Protein AF-A0A392T5G1-F1 (afdb_monomer_lite)

Organism: NCBI:txid97028

pLDDT: mean 94.01, std 6.36, range [64.06, 98.31]

Radius of gyration: 16.05 Å; chains: 1; bounding box: 35×26×36 Å

InterPro domains:
  IPR006380 Sucrose phosphatase-like domain [PF05116] (2-53)
  IPR023214 HAD superfamily [G3DSA:3.40.50.1000] (1-34)
  IPR051518 Plant Sucrose Phosphatase [PTHR46521] (1-53)

Secondary structure (DSSP, 8-state):
----SEEEEGGGTEEEETTTTEE-HHHHHHHHTT--HHHHHHHHTT-TTPPP-

Foldseek 3Di:
DDWDQWDADPVRQWIAGDPVRHTDVVSPVVVPVPDDVVVVVVVQVVPPVDDDD

Structure (mmCIF, N/CA/C/O backbone):
data_AF-A0A392T5G1-F1
#
_entry.id   AF-A0A392T5G1-F1
#
loop_
_atom_site.group_PDB
_atom_site.id
_atom_site.type_symbol
_atom_site.label_atom_id
_atom_site.label_alt_id
_atom_site.label_comp_id
_atom_site.label_asym_id
_atom_site.label_entity_id
_atom_site.label_seq_id
_atom_site.pdbx_PDB_ins_code
_atom_site.Cartn_x
_atom_site.Cartn_y
_atom_site.Cartn_z
_atom_site.occupancy
_atom_site.B_iso_or_equiv
_atom_site.auth_seq_id
_atom_site.auth_comp_id
_atom_site.auth_asym_id
_atom_site.auth_atom_id
_atom_site.pdbx_PDB_model_num
ATOM 1 N N . MET A 1 1 ? 21.878 18.603 -11.613 1.00 74.00 1 MET A N 1
ATOM 2 C CA . MET A 1 1 ? 20.802 17.871 -10.913 1.00 74.00 1 MET A CA 1
ATOM 3 C C . MET A 1 1 ? 21.023 16.393 -11.142 1.00 74.00 1 MET A C 1
ATOM 5 O O . MET A 1 1 ? 21.130 15.997 -12.295 1.00 74.00 1 MET A O 1
ATOM 9 N N . ILE A 1 2 ? 21.135 15.610 -10.074 1.00 83.50 2 ILE A N 1
ATOM 10 C CA . ILE A 1 2 ? 21.158 14.148 -10.169 1.00 83.50 2 ILE A CA 1
ATOM 11 C C . ILE A 1 2 ? 19.693 13.715 -10.222 1.00 83.50 2 ILE A C 1
ATOM 13 O O . ILE A 1 2 ? 18.941 14.015 -9.300 1.00 83.50 2 ILE A O 1
ATOM 17 N N . THR A 1 3 ? 19.267 13.117 -11.334 1.00 83.19 3 THR A N 1
ATOM 18 C CA . THR A 1 3 ? 17.952 12.464 -11.416 1.00 83.19 3 THR A CA 1
ATOM 19 C C . THR A 1 3 ? 18.161 11.012 -11.011 1.00 83.19 3 THR A C 1
ATOM 21 O O . THR A 1 3 ? 19.022 10.375 -11.616 1.00 83.19 3 THR A O 1
ATOM 24 N N . PRO A 1 4 ? 17.461 10.505 -9.987 1.00 92.12 4 PRO A N 1
ATOM 25 C CA . PRO A 1 4 ? 17.614 9.117 -9.590 1.00 92.12 4 PRO A CA 1
ATOM 26 C C . PRO A 1 4 ? 17.026 8.186 -10.657 1.00 92.12 4 PRO A C 1
ATOM 28 O O . PRO A 1 4 ? 16.022 8.506 -11.294 1.00 92.12 4 PRO A O 1
ATOM 31 N N . ASP A 1 5 ? 17.638 7.015 -10.823 1.00 95.19 5 ASP A N 1
ATOM 32 C CA . ASP A 1 5 ? 17.097 5.957 -11.682 1.00 95.19 5 ASP A CA 1
ATOM 33 C C . ASP A 1 5 ? 15.873 5.277 -11.053 1.00 95.19 5 ASP A C 1
ATOM 35 O O . ASP A 1 5 ? 15.024 4.747 -11.768 1.00 95.19 5 ASP A O 1
ATOM 39 N N . ILE A 1 6 ? 15.767 5.316 -9.720 1.00 96.62 6 ILE A N 1
ATOM 40 C CA . ILE A 1 6 ? 14.656 4.765 -8.941 1.00 96.62 6 ILE A CA 1
ATOM 41 C C . ILE A 1 6 ? 14.266 5.778 -7.868 1.00 96.62 6 ILE A C 1
ATOM 43 O O . ILE A 1 6 ? 15.114 6.224 -7.094 1.00 96.62 6 ILE A O 1
ATOM 47 N N . THR A 1 7 ? 12.980 6.101 -7.791 1.00 96.38 7 THR A N 1
ATOM 48 C CA . THR A 1 7 ? 12.416 6.941 -6.733 1.00 96.38 7 THR A CA 1
ATOM 49 C C . THR A 1 7 ? 11.449 6.117 -5.896 1.00 96.38 7 THR A C 1
ATOM 51 O O . THR A 1 7 ? 10.549 5.489 -6.445 1.00 96.38 7 THR A O 1
ATOM 54 N N . ILE A 1 8 ? 11.636 6.128 -4.573 1.00 97.25 8 ILE A N 1
ATOM 55 C CA . ILE A 1 8 ? 10.746 5.471 -3.608 1.00 97.25 8 ILE A CA 1
ATOM 56 C C . ILE A 1 8 ? 10.149 6.552 -2.707 1.00 97.25 8 ILE A C 1
ATOM 58 O O . ILE A 1 8 ? 10.883 7.289 -2.047 1.00 97.25 8 ILE A O 1
ATOM 62 N N . MET A 1 9 ? 8.824 6.667 -2.706 1.00 95.00 9 MET A N 1
ATOM 63 C CA . MET A 1 9 ? 8.065 7.725 -2.030 1.00 95.00 9 MET A CA 1
ATOM 64 C C . MET A 1 9 ? 6.922 7.137 -1.199 1.00 95.00 9 MET A C 1
ATOM 66 O O . MET A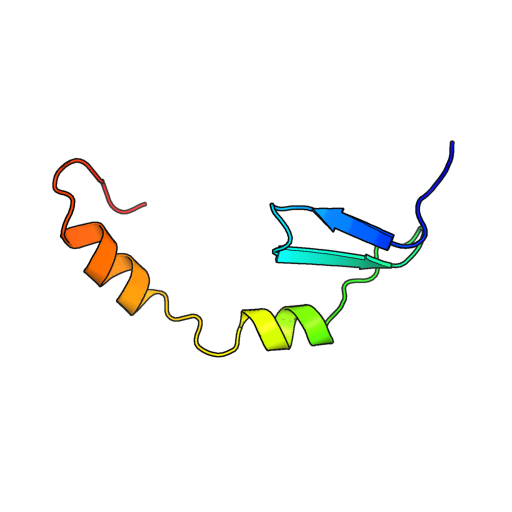 1 9 ? 6.782 5.919 -1.107 1.00 95.00 9 MET A O 1
ATOM 70 N N . SER A 1 10 ? 6.141 7.999 -0.539 1.00 95.88 10 SER A N 1
ATOM 71 C CA . SER A 1 10 ? 4.925 7.603 0.18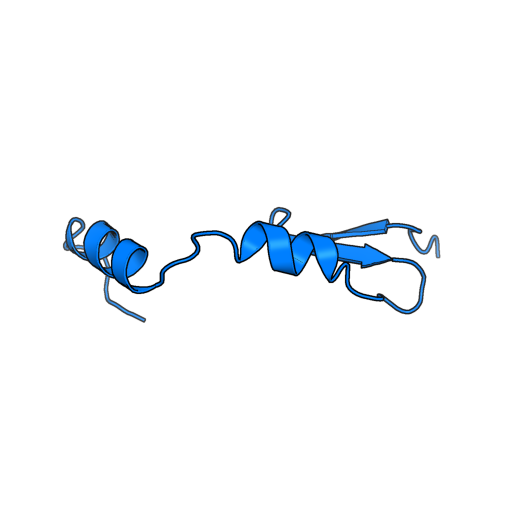8 1.00 95.88 10 SER A CA 1
ATOM 72 C C . SER A 1 10 ? 5.160 6.469 1.194 1.00 95.88 10 SER A C 1
ATOM 74 O O . SER A 1 10 ? 4.366 5.550 1.339 1.00 95.88 10 SER A O 1
ATOM 76 N N . VAL A 1 11 ? 6.299 6.522 1.897 1.00 96.38 11 VAL A N 1
ATOM 77 C CA . VAL A 1 11 ? 6.711 5.487 2.866 1.00 96.38 11 VAL A CA 1
ATOM 78 C C . VAL A 1 11 ? 6.855 4.093 2.218 1.00 96.38 11 VAL A C 1
ATOM 80 O O . VAL A 1 11 ? 6.659 3.064 2.854 1.00 96.38 11 VAL A O 1
ATOM 83 N N . GLY A 1 12 ? 7.226 4.045 0.937 1.00 96.88 12 GLY A N 1
ATOM 84 C CA . GLY A 1 12 ? 7.477 2.811 0.193 1.00 96.88 12 GLY A CA 1
ATOM 85 C C . GLY A 1 12 ? 6.296 2.290 -0.627 1.00 96.88 12 GLY A C 1
ATOM 86 O O . GLY A 1 12 ? 6.441 1.259 -1.281 1.00 96.88 12 GLY A O 1
ATOM 87 N N . THR A 1 13 ? 5.145 2.968 -0.639 1.00 96.88 13 THR A N 1
ATOM 88 C CA . THR A 1 13 ? 3.988 2.534 -1.445 1.00 96.88 13 THR A CA 1
ATOM 89 C C . THR A 1 13 ? 4.076 2.947 -2.914 1.00 96.88 13 THR A C 1
ATOM 91 O O . THR A 1 13 ? 3.326 2.442 -3.743 1.00 96.88 13 THR A O 1
ATOM 94 N N . GLU A 1 14 ? 5.008 3.833 -3.258 1.00 97.75 14 GLU A N 1
ATOM 95 C CA . GLU A 1 14 ? 5.214 4.308 -4.623 1.00 97.75 14 GLU A CA 1
ATOM 96 C C . GLU A 1 14 ? 6.664 4.086 -5.040 1.00 97.75 14 GLU A C 1
ATOM 98 O O . GLU A 1 14 ? 7.590 4.561 -4.377 1.00 97.75 14 GLU A O 1
ATOM 103 N N . ILE A 1 15 ? 6.844 3.373 -6.153 1.00 98.25 15 ILE A N 1
ATOM 104 C CA . ILE A 1 15 ? 8.132 3.168 -6.814 1.00 98.25 15 ILE A CA 1
ATOM 105 C C . ILE A 1 15 ? 7.988 3.641 -8.258 1.00 98.25 15 ILE A C 1
ATOM 107 O O . ILE A 1 15 ? 7.059 3.230 -8.958 1.00 98.25 15 ILE A O 1
ATOM 111 N N . THR A 1 16 ? 8.897 4.508 -8.702 1.00 97.50 16 THR A N 1
ATOM 112 C CA . THR A 1 16 ? 8.955 4.973 -10.091 1.00 97.50 16 THR A CA 1
ATOM 113 C C . THR A 1 16 ? 10.368 4.897 -10.661 1.00 97.50 16 THR A C 1
ATOM 115 O O . THR A 1 16 ? 11.362 5.003 -9.936 1.00 97.50 16 THR A O 1
ATOM 118 N N . TYR A 1 17 ? 10.452 4.730 -11.981 1.00 97.31 17 TYR A N 1
ATOM 119 C CA . TYR A 1 17 ? 11.698 4.520 -12.708 1.00 97.31 17 TYR A CA 1
ATOM 120 C C . TYR A 1 17 ? 12.030 5.659 -13.668 1.00 97.31 17 TYR A C 1
ATOM 122 O O . TYR A 1 17 ? 11.209 6.100 -14.483 1.00 97.31 17 TYR A O 1
ATOM 130 N N . GLY A 1 18 ? 13.295 6.071 -13.608 1.00 94.94 18 GLY A N 1
ATOM 131 C CA . GLY A 1 18 ? 13.920 7.032 -14.501 1.00 94.94 18 GLY A CA 1
ATOM 132 C C . GLY A 1 18 ? 13.319 8.437 -14.447 1.00 94.94 18 GLY A C 1
ATOM 133 O O . GLY A 1 18 ? 12.415 8.762 -13.680 1.00 94.94 18 GLY A O 1
ATOM 134 N N . LYS A 1 19 ? 13.816 9.298 -15.338 1.00 93.31 19 LYS A N 1
ATOM 135 C CA . LYS A 1 19 ? 13.418 10.714 -15.416 1.00 93.31 19 LYS A CA 1
ATOM 136 C C . LYS A 1 19 ? 11.927 10.925 -15.695 1.00 93.31 19 LYS A C 1
ATOM 138 O O . LYS A 1 19 ? 11.373 11.952 -15.315 1.00 93.31 19 LYS A O 1
ATOM 143 N N . SER A 1 20 ? 11.302 9.976 -16.384 1.00 94.69 20 SER A N 1
ATOM 144 C CA . SER A 1 20 ? 9.889 10.039 -16.757 1.00 94.69 20 SER A CA 1
ATOM 145 C C . SER A 1 20 ? 8.949 9.631 -15.620 1.00 94.69 20 SER A C 1
ATOM 147 O O . SER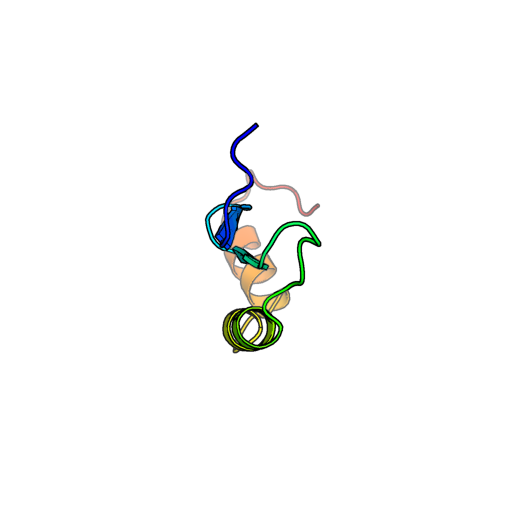 A 1 20 ? 7.741 9.712 -15.812 1.00 94.69 20 SER A O 1
ATOM 149 N N . MET A 1 21 ? 9.482 9.198 -14.467 1.00 94.19 21 MET A N 1
ATOM 150 C CA . MET A 1 21 ? 8.705 8.754 -13.306 1.00 94.19 21 MET A CA 1
ATOM 151 C C . MET A 1 21 ? 7.701 7.649 -13.668 1.00 94.19 21 MET A C 1
ATOM 153 O O . MET A 1 21 ? 6.542 7.701 -13.265 1.00 94.19 21 MET A O 1
ATOM 157 N N . VAL A 1 22 ? 8.139 6.654 -14.449 1.00 97.25 22 VAL A N 1
ATOM 158 C CA . VAL A 1 22 ? 7.271 5.540 -14.865 1.00 97.25 22 VAL A CA 1
ATOM 159 C C . VAL A 1 22 ? 6.936 4.685 -13.639 1.00 97.25 22 VAL A C 1
ATOM 161 O O . VAL A 1 22 ? 7.879 4.209 -13.006 1.00 97.25 22 VAL A O 1
ATOM 164 N N . PRO A 1 23 ? 5.656 4.484 -13.282 1.00 97.75 23 PRO A N 1
ATOM 165 C CA . PRO A 1 23 ? 5.281 3.671 -12.127 1.00 97.75 23 PRO A CA 1
ATOM 166 C C . PRO A 1 23 ? 5.689 2.202 -12.267 1.00 97.75 23 PRO A C 1
ATOM 168 O O . PRO A 1 23 ? 5.682 1.645 -13.364 1.00 97.75 23 PRO A O 1
ATOM 171 N N . ASP A 1 24 ? 6.002 1.565 -11.140 1.00 98.31 24 ASP A N 1
ATOM 172 C CA . ASP A 1 24 ? 6.109 0.110 -11.055 1.00 98.31 24 ASP A CA 1
ATOM 173 C C . ASP A 1 24 ? 4.715 -0.525 -10.907 1.00 98.31 24 ASP A C 1
ATOM 175 O O . ASP A 1 24 ? 4.193 -0.687 -9.800 1.00 98.31 24 ASP A O 1
ATOM 179 N N . ASP A 1 25 ? 4.105 -0.909 -12.028 1.00 98.19 25 ASP A N 1
ATOM 180 C CA . ASP A 1 25 ? 2.797 -1.576 -12.028 1.00 98.19 25 ASP A CA 1
ATOM 181 C C . ASP A 1 25 ? 2.815 -2.927 -11.287 1.00 98.19 25 ASP A C 1
ATOM 183 O O . ASP A 1 25 ? 1.804 -3.331 -10.706 1.00 98.19 25 ASP A O 1
ATOM 187 N N . GLY A 1 26 ? 3.955 -3.627 -11.267 1.00 98.25 26 GLY A N 1
ATOM 188 C CA . GLY A 1 26 ? 4.115 -4.881 -10.531 1.00 98.25 26 GLY A CA 1
ATOM 189 C C . GLY A 1 26 ? 4.070 -4.650 -9.023 1.00 98.25 26 GLY A C 1
ATOM 190 O O . GLY A 1 26 ? 3.378 -5.371 -8.301 1.00 98.25 26 GLY A O 1
ATOM 191 N N . TRP A 1 27 ? 4.735 -3.600 -8.543 1.00 97.75 27 TRP A N 1
ATOM 192 C CA . TRP A 1 27 ? 4.673 -3.187 -7.144 1.00 97.75 27 TRP A CA 1
ATOM 193 C C . TRP A 1 27 ? 3.267 -2.744 -6.737 1.00 97.75 27 TRP A C 1
ATOM 195 O O . TRP A 1 27 ? 2.767 -3.177 -5.698 1.00 97.75 27 TRP A O 1
ATOM 205 N N . VAL A 1 28 ? 2.578 -1.972 -7.585 1.00 97.62 28 VAL A N 1
ATOM 206 C CA . VAL A 1 28 ? 1.171 -1.594 -7.366 1.00 97.62 28 VAL A CA 1
ATOM 207 C C . VAL A 1 28 ? 0.288 -2.836 -7.229 1.00 97.62 28 VAL A C 1
ATOM 209 O O . VAL A 1 28 ? -0.536 -2.916 -6.317 1.00 97.62 28 VAL A O 1
ATOM 212 N N . GLN A 1 29 ? 0.466 -3.836 -8.095 1.00 98.06 29 GLN A N 1
ATOM 213 C CA . GLN A 1 29 ? -0.267 -5.097 -7.992 1.00 98.06 29 GLN A CA 1
ATOM 214 C C . GLN A 1 29 ? 0.027 -5.825 -6.680 1.00 98.06 29 GLN A C 1
ATOM 216 O O . GLN A 1 29 ? -0.916 -6.300 -6.055 1.00 98.06 29 GLN A O 1
ATOM 221 N N . VAL A 1 30 ? 1.291 -5.892 -6.245 1.00 97.62 30 VAL A N 1
ATOM 222 C CA . VAL A 1 30 ? 1.691 -6.515 -4.970 1.00 97.62 30 VAL A CA 1
ATOM 223 C C . VAL A 1 30 ? 1.052 -5.808 -3.778 1.00 97.62 30 VAL A C 1
ATOM 225 O O . VAL A 1 30 ? 0.468 -6.479 -2.933 1.00 97.62 30 VAL A O 1
ATOM 228 N N . LEU A 1 31 ? 1.099 -4.476 -3.717 1.00 96.00 31 LEU A N 1
ATOM 229 C CA . LEU A 1 31 ? 0.484 -3.705 -2.629 1.00 96.00 31 LEU A CA 1
ATOM 230 C C . LEU A 1 31 ? -1.035 -3.878 -2.574 1.00 96.00 31 LEU A C 1
ATOM 232 O O . LEU A 1 31 ? -1.618 -3.922 -1.494 1.00 96.00 31 LEU A O 1
ATOM 236 N N . ASN A 1 32 ? -1.672 -4.013 -3.735 1.00 96.06 32 ASN A N 1
ATOM 237 C CA . ASN A 1 32 ? -3.108 -4.249 -3.821 1.00 96.06 32 ASN A CA 1
ATOM 238 C C . ASN A 1 32 ? -3.506 -5.682 -3.432 1.00 96.06 32 ASN A C 1
ATOM 240 O O . ASN A 1 32 ? -4.691 -5.948 -3.219 1.00 96.06 32 ASN A O 1
ATOM 244 N N . GLN A 1 33 ? -2.559 -6.619 -3.299 1.00 97.06 33 GLN A N 1
ATOM 245 C CA . GLN A 1 33 ? -2.878 -7.953 -2.800 1.00 97.06 33 GLN A CA 1
ATOM 246 C C . GLN A 1 33 ? -3.325 -7.858 -1.341 1.00 97.06 33 GLN A C 1
ATOM 248 O O . GLN A 1 33 ? -2.542 -7.536 -0.453 1.00 97.06 33 GLN A O 1
ATOM 253 N N . LYS A 1 34 ? -4.590 -8.219 -1.096 1.00 94.12 34 LYS A N 1
ATOM 254 C CA . LYS A 1 34 ? -5.233 -8.218 0.231 1.00 94.12 34 LYS A CA 1
ATOM 255 C C . LYS A 1 34 ? -5.437 -6.834 0.854 1.00 94.12 34 LYS A C 1
ATOM 257 O O . LYS A 1 34 ? -5.802 -6.762 2.025 1.00 94.12 34 LYS A O 1
ATOM 262 N N . TRP A 1 35 ? -5.251 -5.753 0.099 1.00 95.56 35 TRP A N 1
ATOM 263 C CA . TRP A 1 35 ? -5.724 -4.447 0.541 1.00 95.56 35 TRP A CA 1
ATOM 264 C C . TRP A 1 35 ? -7.257 -4.444 0.570 1.00 95.56 35 TRP A C 1
ATOM 266 O O . TRP A 1 35 ? -7.901 -4.676 -0.453 1.00 95.56 35 TRP A O 1
ATOM 276 N N . ASP A 1 36 ? -7.839 -4.184 1.739 1.00 95.94 36 ASP A N 1
ATOM 277 C CA . ASP A 1 36 ? -9.287 -4.087 1.921 1.00 95.94 36 ASP A CA 1
ATOM 278 C C . ASP A 1 36 ? -9.624 -2.902 2.832 1.00 95.94 36 ASP A C 1
ATOM 280 O O . ASP A 1 36 ? -9.287 -2.876 4.018 1.00 95.94 36 ASP A O 1
ATOM 284 N N . LYS A 1 37 ? -10.328 -1.915 2.269 1.00 93.88 37 LYS A N 1
ATOM 285 C CA . LYS A 1 37 ? -10.775 -0.721 2.994 1.00 93.88 37 LYS A CA 1
ATOM 286 C C . LYS A 1 37 ? -11.685 -1.073 4.175 1.00 93.88 37 LYS A C 1
ATOM 288 O O . LYS A 1 37 ? -11.642 -0.381 5.189 1.00 93.88 37 LYS A O 1
ATOM 293 N N . ASN A 1 38 ? -12.505 -2.117 4.063 1.00 95.38 38 ASN A N 1
ATOM 294 C CA . ASN A 1 38 ? -13.451 -2.487 5.114 1.00 95.38 38 ASN A CA 1
ATOM 295 C C . ASN A 1 38 ? -12.723 -2.966 6.370 1.00 95.38 38 ASN A C 1
ATOM 297 O O . ASN A 1 38 ? -13.103 -2.567 7.466 1.00 95.38 38 ASN A O 1
ATOM 301 N N . ILE A 1 39 ? -11.634 -3.727 6.208 1.00 95.81 39 ILE A N 1
ATOM 302 C CA . ILE A 1 39 ? -10.781 -4.156 7.326 1.00 95.81 39 ILE A CA 1
ATOM 303 C C . ILE A 1 39 ? -10.177 -2.936 8.030 1.00 95.81 39 ILE A C 1
ATOM 305 O O . ILE A 1 39 ? -10.180 -2.860 9.255 1.00 95.81 39 ILE A O 1
ATOM 309 N N . VAL A 1 40 ? -9.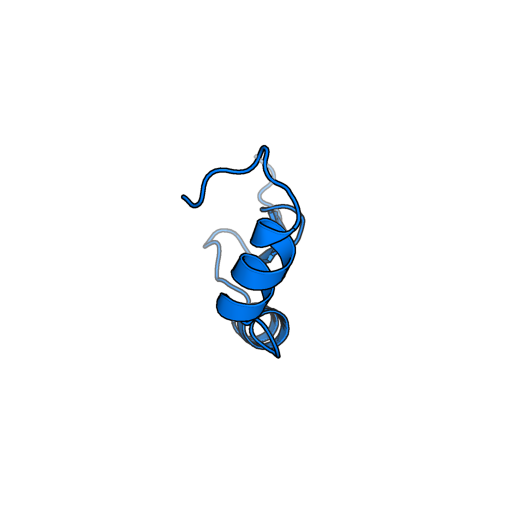706 -1.944 7.269 1.00 94.38 40 VAL A N 1
ATOM 310 C CA . VAL A 1 40 ? -9.154 -0.705 7.842 1.00 94.38 40 VAL A CA 1
ATOM 311 C C . VAL A 1 40 ? -10.209 0.059 8.644 1.00 94.38 40 VAL A C 1
ATOM 313 O O . VAL A 1 40 ? -9.913 0.534 9.737 1.00 94.38 40 VAL A O 1
ATOM 316 N N . ILE A 1 41 ? -11.440 0.160 8.132 1.00 94.25 41 ILE A N 1
ATOM 317 C CA . ILE A 1 41 ? -12.555 0.803 8.845 1.00 94.25 41 ILE A CA 1
ATOM 318 C C . ILE A 1 41 ? -12.899 0.034 10.125 1.00 94.25 41 ILE A C 1
ATOM 320 O O . ILE A 1 41 ? -13.081 0.654 11.172 1.00 94.25 41 ILE A O 1
ATOM 324 N N . GLU A 1 42 ? -12.978 -1.296 10.056 1.00 95.62 42 GLU A N 1
ATOM 325 C CA . GLU A 1 42 ? -13.273 -2.150 11.209 1.00 95.62 42 GLU A CA 1
ATOM 326 C C . GLU A 1 42 ? -12.226 -1.969 12.314 1.00 95.62 42 GLU A C 1
ATOM 328 O O . GLU A 1 42 ? -12.582 -1.717 13.465 1.00 95.62 42 GLU A O 1
ATOM 333 N N . GLU A 1 43 ? -10.936 -2.013 11.978 1.00 96.19 43 GLU A N 1
ATOM 334 C CA . GLU A 1 43 ? -9.860 -1.783 12.944 1.00 96.19 43 GLU A CA 1
ATOM 335 C C . GLU A 1 43 ? -9.867 -0.351 13.492 1.00 96.19 43 GLU A C 1
ATOM 337 O O . GLU A 1 43 ? -9.739 -0.158 14.700 1.00 96.19 43 GLU A O 1
ATOM 342 N N . ALA A 1 44 ? -10.081 0.657 12.640 1.00 95.62 44 ALA A N 1
ATOM 343 C CA . ALA A 1 44 ? -10.156 2.053 13.068 1.00 95.62 44 ALA A CA 1
ATOM 344 C C . ALA A 1 44 ? -11.342 2.312 14.012 1.00 95.62 44 ALA A C 1
ATOM 346 O O . ALA A 1 44 ? -11.218 3.109 14.938 1.00 95.62 44 ALA A O 1
ATOM 347 N N . SER A 1 45 ? -12.465 1.602 13.837 1.00 94.50 45 SER A N 1
ATOM 348 C CA . SER A 1 45 ? -13.651 1.735 14.697 1.00 94.50 45 SER A CA 1
ATOM 349 C C . SER A 1 45 ? -13.399 1.359 16.163 1.00 94.50 45 SER A C 1
ATOM 351 O O . SER A 1 45 ? -14.152 1.772 17.045 1.00 94.50 45 SER A O 1
ATOM 353 N N . LYS A 1 46 ? -12.319 0.614 16.442 1.00 96.56 46 LYS A N 1
ATOM 354 C CA . LYS A 1 46 ? -11.897 0.243 17.802 1.00 96.56 4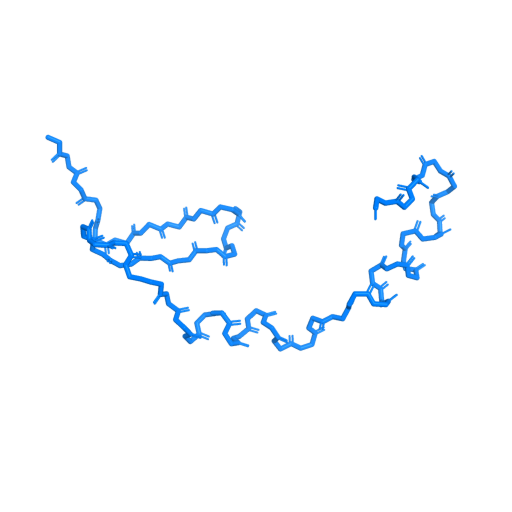6 LYS A CA 1
ATOM 355 C C . LYS A 1 46 ? -11.287 1.411 18.583 1.00 96.56 46 LYS A C 1
ATOM 357 O O . LYS A 1 46 ? -11.092 1.276 19.788 1.00 96.56 46 LYS A O 1
ATOM 362 N N . PHE A 1 47 ? -10.993 2.531 17.922 1.00 96.25 47 PHE A N 1
ATOM 363 C CA . PHE A 1 47 ? -10.393 3.729 18.507 1.00 96.25 47 PHE A CA 1
ATOM 364 C C . PHE A 1 47 ? -11.418 4.874 18.487 1.00 96.25 47 PHE A C 1
ATOM 366 O O . PHE A 1 47 ? -11.588 5.520 17.450 1.00 96.25 47 PHE A O 1
ATOM 373 N N . PRO A 1 48 ? -12.123 5.137 19.605 1.00 94.00 48 PRO A N 1
ATOM 374 C CA . PRO A 1 48 ? -13.202 6.128 19.660 1.00 94.00 48 PRO A CA 1
ATOM 375 C C . PRO A 1 48 ? -12.765 7.563 19.336 1.00 94.00 48 PRO A C 1
ATOM 377 O O . PRO A 1 48 ? -13.604 8.409 19.038 1.00 94.00 48 PRO A O 1
ATOM 380 N N . GLU A 1 49 ? -11.467 7.855 19.417 1.00 95.56 49 GLU A N 1
ATOM 381 C CA . GLU A 1 49 ? -10.885 9.162 19.116 1.00 95.56 49 GLU A CA 1
ATOM 382 C C . GLU A 1 49 ? -10.743 9.414 17.606 1.00 95.56 49 GLU A C 1
ATOM 384 O O . GLU A 1 49 ? -10.537 10.556 17.188 1.00 95.56 49 GLU A O 1
ATOM 389 N N . LEU A 1 50 ? -10.836 8.369 16.776 1.00 94.00 50 LEU A N 1
ATOM 390 C CA . LEU A 1 50 ? -10.731 8.484 15.326 1.00 94.00 50 LEU A CA 1
ATOM 391 C C . LEU A 1 50 ? -12.089 8.827 14.711 1.00 94.00 50 LEU A C 1
ATOM 393 O O . LEU A 1 50 ? -13.098 8.170 14.952 1.00 94.00 50 LEU A O 1
ATOM 397 N N . THR A 1 51 ? -12.103 9.850 13.856 1.00 85.31 51 THR A N 1
ATOM 398 C CA . THR A 1 51 ? -13.264 10.166 13.015 1.00 85.31 51 THR A CA 1
ATOM 399 C C . THR A 1 51 ? -13.020 9.595 11.618 1.00 85.31 51 THR A C 1
ATOM 401 O O . THR A 1 51 ? -11.962 9.881 11.048 1.00 85.31 51 THR A O 1
ATOM 404 N N . PRO A 1 52 ? -13.943 8.798 11.049 1.00 78.31 52 PRO A N 1
ATOM 405 C CA . PRO A 1 52 ? -13.826 8.353 9.663 1.00 78.31 52 PRO A CA 1
ATOM 406 C C . PRO A 1 52 ? -13.660 9.556 8.718 1.00 78.31 52 PRO A C 1
ATOM 408 O O . PRO A 1 52 ? -14.409 10.526 8.845 1.00 78.31 52 PRO A O 1
ATOM 411 N N . GLN A 1 53 ? -12.674 9.494 7.813 1.00 64.06 53 GLN A N 1
ATOM 412 C CA . GLN A 1 53 ? -12.459 10.490 6.749 1.00 64.06 53 GLN A CA 1
ATOM 413 C C . GLN A 1 53 ? -13.265 10.168 5.491 1.00 64.06 53 GLN A C 1
ATOM 415 O O . GLN A 1 53 ? -13.376 8.966 5.143 1.00 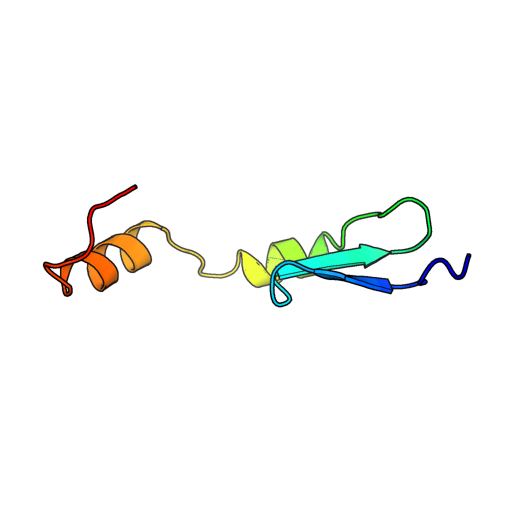64.06 53 GLN A O 1
#

Sequence (53 aa):
MITPDITIMSVGTEITYGKSMVPDDGWVQVLNQKWDKNIVIEEASKFPELTPQ